Protein AF-A0A0M3JTU9-F1 (afdb_monomer_lite)

Structure (mmCIF, N/CA/C/O backbone):
data_AF-A0A0M3JTU9-F1
#
_entry.id   AF-A0A0M3JTU9-F1
#
loop_
_atom_site.group_PDB
_atom_site.id
_atom_site.type_symbol
_atom_site.label_atom_id
_atom_site.label_alt_id
_atom_site.label_comp_id
_atom_site.label_asym_id
_atom_site.label_entity_id
_atom_site.label_seq_id
_atom_site.pdbx_PDB_ins_code
_atom_site.Cartn_x
_atom_site.Cartn_y
_atom_site.Cartn_z
_atom_site.occupancy
_atom_site.B_iso_or_equiv
_atom_site.auth_seq_id
_atom_site.auth_comp_id
_atom_site.auth_asym_id
_atom_site.auth_atom_id
_atom_site.pdbx_PDB_model_num
ATOM 1 N N . MET A 1 1 ? 22.362 -76.855 -65.498 1.00 35.25 1 MET A N 1
ATOM 2 C CA . MET A 1 1 ? 23.538 -76.447 -64.692 1.00 35.25 1 MET A CA 1
ATOM 3 C C . MET A 1 1 ? 23.477 -74.924 -64.598 1.00 35.25 1 MET A C 1
ATOM 5 O O . MET A 1 1 ? 23.657 -74.286 -65.616 1.00 35.25 1 MET A O 1
ATOM 9 N N . SER A 1 2 ? 22.738 -74.377 -63.631 1.00 39.56 2 SER A N 1
ATOM 10 C CA . SER A 1 2 ? 23.139 -73.952 -62.271 1.00 39.56 2 SER A CA 1
ATOM 11 C C . SER A 1 2 ? 23.925 -72.631 -62.228 1.00 39.56 2 SER A C 1
ATOM 13 O O . SER A 1 2 ? 24.968 -72.522 -62.861 1.00 39.56 2 SER A O 1
ATOM 15 N N . GLY A 1 3 ? 23.426 -71.691 -61.414 1.00 33.03 3 GLY A N 1
ATOM 16 C CA . GLY A 1 3 ? 24.085 -70.450 -60.978 1.00 33.03 3 GLY A CA 1
ATOM 17 C C . GLY A 1 3 ? 23.371 -69.197 -61.495 1.00 33.03 3 GLY A C 1
ATOM 18 O O . GLY A 1 3 ? 23.238 -69.024 -62.694 1.00 33.03 3 GLY A O 1
ATOM 19 N N . GLY A 1 4 ? 22.858 -68.265 -60.697 1.00 34.66 4 GLY A N 1
ATOM 20 C CA . GLY A 1 4 ? 22.914 -68.028 -59.255 1.00 34.66 4 GLY A CA 1
ATOM 21 C C . GLY A 1 4 ? 22.583 -66.542 -59.062 1.00 34.66 4 GLY A C 1
ATOM 22 O O . GLY A 1 4 ? 23.258 -65.691 -59.631 1.00 34.66 4 GLY A O 1
ATOM 23 N N . GLY A 1 5 ? 21.494 -66.228 -58.355 1.00 45.78 5 GLY A N 1
ATOM 24 C CA . GLY A 1 5 ? 20.995 -64.858 -58.200 1.00 45.78 5 GLY A CA 1
ATOM 25 C C . GLY A 1 5 ? 21.935 -63.972 -57.380 1.00 45.78 5 GLY A C 1
ATOM 26 O O . GLY A 1 5 ? 22.371 -64.353 -56.295 1.00 45.78 5 GLY A O 1
ATOM 27 N N . VAL A 1 6 ? 22.212 -62.765 -57.877 1.00 48.88 6 VAL A N 1
ATOM 28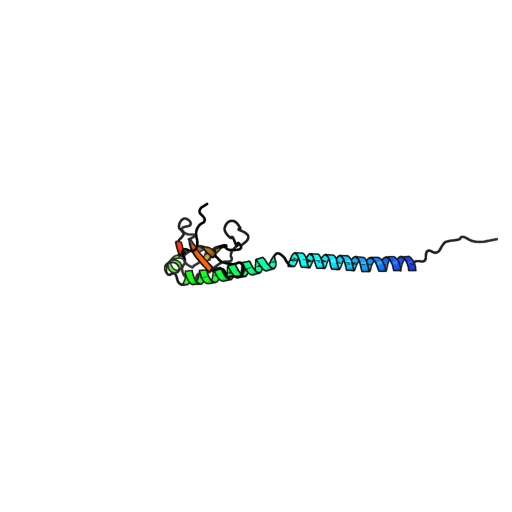 C CA . VAL A 1 6 ? 22.981 -61.740 -57.159 1.00 48.88 6 VAL A CA 1
ATOM 29 C C . VAL A 1 6 ? 22.016 -60.911 -56.308 1.00 48.88 6 VAL A C 1
ATOM 31 O O . VAL A 1 6 ? 21.520 -59.867 -56.719 1.00 48.88 6 VAL A O 1
ATOM 34 N N . LEU A 1 7 ? 21.718 -61.406 -55.107 1.00 47.72 7 LEU A N 1
ATOM 35 C CA . LEU A 1 7 ? 21.066 -60.636 -54.047 1.00 47.72 7 LEU A CA 1
ATOM 36 C C . LEU A 1 7 ? 22.144 -59.832 -53.307 1.00 47.72 7 LEU A C 1
ATOM 38 O O . LEU A 1 7 ? 22.913 -60.378 -52.515 1.00 47.72 7 LEU A O 1
ATOM 42 N N . SER A 1 8 ? 22.218 -58.532 -53.596 1.00 52.47 8 SER A N 1
ATOM 43 C CA . SER A 1 8 ? 23.095 -57.589 -52.895 1.00 52.47 8 SER A CA 1
ATOM 44 C C . SER A 1 8 ? 22.684 -57.488 -51.421 1.00 52.47 8 SER A C 1
ATOM 46 O O . SER A 1 8 ? 21.590 -57.027 -51.096 1.00 52.47 8 SER A O 1
ATOM 48 N N . ARG A 1 9 ? 23.554 -57.952 -50.516 1.00 51.12 9 ARG A N 1
ATOM 49 C CA . ARG A 1 9 ? 23.401 -57.782 -49.066 1.00 51.12 9 ARG A CA 1
ATOM 50 C C . ARG A 1 9 ? 23.736 -56.338 -48.704 1.00 51.12 9 ARG A C 1
ATOM 52 O O . ARG A 1 9 ? 24.905 -55.968 -48.633 1.00 51.12 9 ARG A O 1
ATOM 59 N N . ILE A 1 10 ? 22.715 -55.532 -48.439 1.00 56.50 10 ILE A N 1
ATOM 60 C CA . ILE A 1 10 ? 22.895 -54.225 -47.803 1.00 56.50 10 ILE A CA 1
ATOM 61 C C . ILE A 1 10 ? 23.389 -54.483 -46.372 1.00 56.50 10 ILE A C 1
ATOM 63 O O . ILE A 1 10 ? 22.717 -55.151 -45.586 1.00 56.50 10 ILE A O 1
ATOM 67 N N . ASN A 1 11 ? 24.586 -53.992 -46.045 1.00 52.06 11 ASN A N 1
ATOM 68 C CA . ASN A 1 11 ? 25.186 -54.138 -44.720 1.00 52.06 11 ASN A CA 1
ATOM 69 C C . ASN A 1 11 ? 24.400 -53.293 -43.703 1.00 52.06 11 ASN A C 1
ATOM 71 O O . ASN A 1 11 ? 24.526 -52.071 -43.643 1.00 52.06 11 ASN A O 1
ATOM 75 N N . THR A 1 12 ? 23.591 -53.956 -42.880 1.00 52.12 12 THR A N 1
ATOM 76 C CA . THR A 1 12 ? 22.747 -53.362 -41.826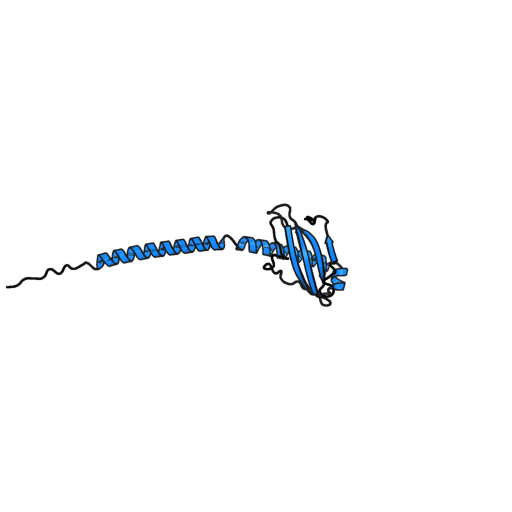 1.00 52.12 12 THR A CA 1
ATOM 77 C C . THR A 1 12 ? 23.537 -52.576 -40.770 1.00 52.12 12 THR A C 1
ATOM 79 O O . THR A 1 12 ? 22.989 -51.683 -40.128 1.00 52.12 12 THR A O 1
ATOM 82 N N . SER A 1 13 ? 24.839 -52.849 -40.637 1.00 54.12 13 SER A N 1
ATOM 83 C CA . SER A 1 13 ? 25.771 -52.157 -39.733 1.00 54.12 13 SER A CA 1
ATOM 84 C C . SER A 1 13 ? 25.935 -50.659 -40.048 1.00 54.12 13 SER A C 1
ATOM 86 O O . SER A 1 13 ? 25.923 -49.826 -39.142 1.00 54.12 13 SER A O 1
ATOM 88 N N . THR A 1 14 ? 26.005 -50.284 -41.330 1.00 54.56 14 THR A N 1
ATOM 89 C CA . THR A 1 14 ? 26.247 -48.889 -41.745 1.00 54.56 14 THR A CA 1
ATOM 90 C C . THR A 1 14 ? 25.016 -48.005 -41.527 1.00 54.56 14 THR A C 1
ATOM 92 O O . THR A 1 14 ? 25.133 -46.847 -41.136 1.00 54.56 14 THR A O 1
ATOM 95 N N . LEU A 1 15 ? 23.818 -48.570 -41.704 1.00 51.41 15 LEU A N 1
ATOM 96 C CA . LEU A 1 15 ? 22.545 -47.879 -41.474 1.00 51.41 15 LEU A CA 1
ATOM 97 C C . LEU A 1 15 ? 22.326 -47.585 -39.977 1.00 51.41 15 LEU A C 1
ATOM 99 O O . LEU A 1 15 ? 21.853 -46.507 -39.617 1.00 51.41 15 LEU A O 1
ATOM 103 N N . LEU A 1 16 ? 22.744 -48.508 -39.103 1.00 53.78 16 LEU A N 1
ATOM 104 C CA . LEU A 1 16 ? 22.641 -48.359 -37.649 1.00 53.78 16 LEU A CA 1
ATOM 105 C C . LEU A 1 16 ? 23.620 -47.310 -37.092 1.00 53.78 16 LEU A C 1
ATOM 107 O O . LEU A 1 16 ? 23.253 -46.535 -36.210 1.00 53.78 16 LEU A O 1
ATOM 111 N N . GLN A 1 17 ? 24.845 -47.242 -37.629 1.00 52.34 17 GLN A N 1
ATOM 112 C CA . GLN A 1 17 ? 25.838 -46.233 -37.233 1.00 52.34 17 GLN A CA 1
ATOM 113 C C . GLN A 1 17 ? 25.405 -44.808 -37.600 1.00 52.34 17 GLN A C 1
ATOM 115 O O . GLN A 1 17 ? 25.586 -43.886 -36.805 1.00 52.34 17 GLN A O 1
ATOM 120 N N . ILE A 1 18 ? 24.782 -44.633 -38.769 1.00 54.38 18 ILE A N 1
ATOM 121 C CA . ILE A 1 18 ? 24.265 -43.331 -39.208 1.00 54.38 18 ILE A CA 1
ATOM 122 C C . ILE A 1 18 ? 23.071 -42.919 -38.337 1.00 54.38 18 ILE A C 1
ATOM 124 O O . ILE A 1 18 ? 23.055 -41.803 -37.820 1.00 54.38 18 ILE A O 1
ATOM 128 N N . ALA A 1 19 ? 22.125 -43.833 -38.090 1.00 50.34 19 ALA A N 1
ATOM 129 C CA . ALA A 1 19 ? 20.950 -43.560 -37.261 1.00 50.34 19 ALA A CA 1
ATOM 130 C C . ALA A 1 19 ? 21.310 -43.237 -35.796 1.00 50.34 19 ALA A C 1
ATOM 132 O O . ALA A 1 19 ? 20.754 -42.302 -35.215 1.00 50.34 19 ALA A O 1
ATOM 133 N N . GLY A 1 20 ? 22.271 -43.961 -35.210 1.00 48.91 20 GLY A N 1
ATOM 134 C CA . GLY A 1 20 ? 22.745 -43.721 -33.843 1.00 48.91 20 GLY A CA 1
ATOM 135 C C . GLY A 1 20 ? 23.490 -42.391 -33.677 1.00 48.91 20 GLY A C 1
ATOM 136 O O . GLY A 1 20 ? 23.296 -41.699 -32.676 1.00 48.91 20 GLY A O 1
ATOM 137 N N . GLY A 1 21 ? 24.288 -41.993 -34.675 1.00 48.41 21 GLY A N 1
ATOM 138 C CA . GLY A 1 21 ? 25.050 -40.740 -34.656 1.00 48.41 21 GLY A CA 1
ATOM 139 C C . GLY A 1 21 ? 24.179 -39.485 -34.779 1.00 48.41 21 GLY A C 1
ATOM 140 O O . GLY A 1 21 ? 24.372 -38.519 -34.039 1.00 48.41 21 GLY A O 1
ATOM 141 N N . THR A 1 22 ? 23.170 -39.496 -35.656 1.00 51.12 22 THR A N 1
ATOM 142 C CA . THR A 1 22 ? 22.276 -38.339 -35.857 1.00 51.12 22 THR A CA 1
ATOM 143 C C . THR A 1 22 ? 21.282 -38.130 -34.714 1.00 51.12 22 THR A C 1
ATOM 145 O O . THR A 1 22 ? 20.938 -36.988 -34.402 1.00 51.12 22 THR A O 1
ATOM 148 N N . LEU A 1 23 ? 20.844 -39.203 -34.046 1.00 55.66 23 LEU A N 1
ATOM 149 C CA . LEU A 1 23 ? 19.874 -39.119 -32.950 1.00 55.66 23 LEU A CA 1
ATOM 150 C C . LEU A 1 23 ? 20.484 -38.500 -31.676 1.00 55.66 23 LEU A C 1
ATOM 152 O O . LEU A 1 23 ? 19.847 -37.675 -31.018 1.00 55.66 23 LEU A O 1
ATOM 156 N N . LEU A 1 24 ? 21.730 -38.853 -31.338 1.00 54.34 24 LEU A N 1
ATOM 157 C CA . LEU A 1 24 ? 22.440 -38.324 -30.161 1.00 54.34 24 LEU A CA 1
ATOM 158 C C . LEU A 1 24 ? 22.812 -36.842 -30.310 1.00 54.34 24 LEU A C 1
ATOM 160 O O . LEU A 1 24 ? 22.633 -36.058 -29.377 1.00 54.34 24 LEU A O 1
ATOM 164 N N . VAL A 1 25 ? 23.270 -36.429 -31.495 1.00 56.03 25 VAL A N 1
ATOM 165 C CA . VAL A 1 25 ? 23.574 -35.016 -31.774 1.00 56.03 25 VAL A CA 1
ATOM 166 C C . VAL A 1 25 ? 22.286 -34.184 -31.816 1.00 56.03 25 VAL A C 1
ATOM 168 O O . VAL A 1 25 ? 22.221 -33.120 -31.198 1.00 56.03 25 VAL A O 1
ATOM 171 N N . GLY A 1 26 ? 21.225 -34.695 -32.453 1.00 57.72 26 GLY A N 1
ATOM 172 C CA . GLY A 1 26 ? 19.924 -34.023 -32.517 1.00 57.72 26 GLY A CA 1
ATOM 173 C C . GLY A 1 26 ? 19.274 -33.830 -31.142 1.00 57.72 26 GLY A C 1
ATOM 174 O O . GLY A 1 26 ? 18.845 -32.724 -30.808 1.00 57.72 26 GLY A O 1
ATOM 175 N N . SER A 1 27 ? 19.259 -34.874 -30.307 1.00 55.00 27 SER A N 1
ATOM 176 C CA . SER A 1 27 ? 18.709 -34.810 -28.941 1.00 55.00 27 SER A CA 1
ATOM 177 C C . SER A 1 27 ? 19.503 -33.874 -28.028 1.00 55.00 27 SER A C 1
ATOM 179 O O . SER A 1 27 ? 18.904 -33.113 -27.267 1.00 55.00 27 SER A O 1
ATOM 181 N N . THR A 1 28 ? 20.833 -33.843 -28.155 1.00 58.91 28 THR A N 1
ATOM 182 C CA . THR A 1 28 ? 21.686 -32.922 -27.387 1.00 58.91 28 THR A CA 1
ATOM 183 C C . THR A 1 28 ? 21.461 -31.465 -27.806 1.00 58.91 28 THR A C 1
ATOM 185 O O . THR A 1 28 ? 21.327 -30.594 -26.945 1.00 58.91 28 THR A O 1
ATOM 188 N N . CYS A 1 29 ? 21.336 -31.180 -29.107 1.00 56.12 29 CYS A N 1
ATOM 189 C CA . CYS A 1 29 ? 21.026 -29.835 -29.601 1.00 56.12 29 CYS A CA 1
ATOM 190 C C . CYS A 1 29 ? 19.636 -29.352 -29.163 1.00 56.12 29 CYS A C 1
ATOM 192 O O . CYS A 1 29 ? 19.510 -28.215 -28.705 1.00 56.12 29 CYS A O 1
ATOM 194 N N . ILE A 1 30 ? 18.608 -30.206 -29.231 1.00 60.03 30 ILE A N 1
ATOM 195 C CA . ILE A 1 30 ? 17.257 -29.868 -28.754 1.00 60.03 30 ILE A CA 1
ATOM 196 C C . ILE A 1 30 ? 17.262 -29.642 -27.238 1.00 60.03 30 ILE A C 1
ATOM 198 O O . ILE A 1 30 ? 16.691 -28.658 -26.771 1.00 60.03 30 ILE A O 1
ATOM 202 N N . TYR A 1 31 ? 17.959 -30.478 -26.464 1.00 58.78 31 TYR A N 1
ATOM 203 C CA . TYR A 1 31 ? 18.082 -30.307 -25.015 1.00 58.78 31 TYR A CA 1
ATOM 204 C C . TYR A 1 31 ? 18.783 -28.990 -24.642 1.00 58.78 31 TYR A C 1
ATOM 206 O O . TYR A 1 31 ? 18.324 -28.257 -23.762 1.00 58.78 31 TYR A O 1
ATOM 214 N N . LEU A 1 32 ? 19.871 -28.634 -25.334 1.00 59.19 32 LEU A N 1
ATOM 215 C CA . LEU A 1 32 ? 20.579 -27.371 -25.107 1.00 59.19 32 LEU A CA 1
ATOM 216 C C . LEU A 1 32 ? 19.748 -26.152 -25.534 1.00 59.19 32 LEU A C 1
ATOM 218 O O . LEU A 1 32 ? 19.749 -25.144 -24.822 1.00 59.19 32 LEU A O 1
ATOM 222 N N . ALA A 1 33 ? 18.989 -26.251 -26.629 1.00 59.69 33 ALA A N 1
ATOM 223 C CA . ALA A 1 33 ? 18.052 -25.216 -27.065 1.00 59.69 33 ALA A CA 1
ATOM 224 C C . ALA A 1 33 ? 16.890 -25.038 -26.070 1.00 59.69 33 ALA A C 1
ATOM 226 O O . ALA A 1 33 ? 16.565 -23.916 -25.684 1.00 59.69 33 ALA A O 1
ATOM 227 N N . GLN A 1 34 ? 16.316 -26.129 -25.558 1.00 56.47 34 GLN A N 1
ATOM 228 C CA . GLN A 1 34 ? 15.295 -26.070 -24.509 1.00 56.47 34 GLN A CA 1
ATOM 229 C C . GLN A 1 34 ? 15.848 -25.438 -23.222 1.00 56.47 34 GLN A C 1
ATOM 231 O O . GLN A 1 34 ? 15.196 -24.595 -22.603 1.00 56.47 34 GLN A O 1
ATOM 236 N N . LYS A 1 35 ? 17.086 -25.771 -22.838 1.00 54.81 35 LYS A N 1
ATOM 237 C CA . LYS A 1 35 ? 17.739 -25.239 -21.631 1.00 54.81 35 LYS A CA 1
ATOM 238 C C . LYS A 1 35 ? 18.142 -23.764 -21.757 1.00 54.81 35 LYS A C 1
ATOM 240 O O . LYS A 1 35 ? 18.198 -23.064 -20.743 1.00 54.81 35 LYS A O 1
ATOM 245 N N . SER A 1 36 ? 18.415 -23.265 -22.963 1.00 56.12 36 SER A N 1
ATOM 246 C CA . SER A 1 36 ? 18.691 -21.841 -23.206 1.00 56.12 36 SER A CA 1
ATOM 247 C C . SER A 1 36 ? 17.406 -21.004 -23.210 1.00 56.12 36 SER A C 1
ATOM 249 O O . SER A 1 36 ? 17.381 -19.922 -22.617 1.00 56.12 36 SER A O 1
ATOM 251 N N . VAL A 1 37 ? 16.307 -21.541 -23.755 1.00 53.81 37 VAL A N 1
ATOM 252 C CA . VAL A 1 37 ? 14.966 -20.939 -23.668 1.00 53.81 37 VAL A CA 1
ATOM 253 C C . VAL A 1 37 ? 14.491 -20.884 -22.214 1.00 53.81 37 VAL A C 1
ATOM 255 O O . VAL 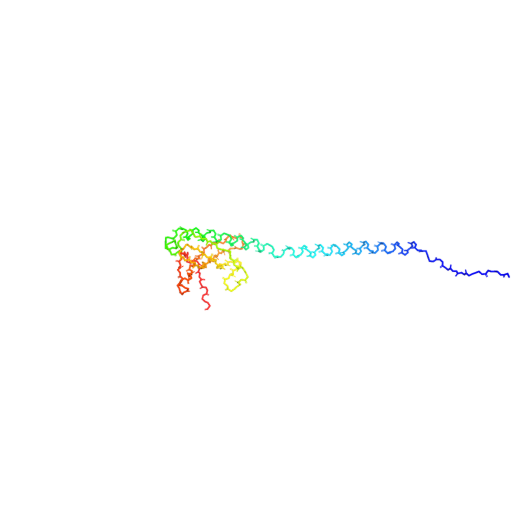A 1 37 ? 14.060 -19.828 -21.758 1.00 53.81 37 VAL A O 1
ATOM 258 N N . GLN A 1 38 ? 14.670 -21.952 -21.429 1.00 52.19 38 GLN A N 1
ATOM 259 C CA . GLN A 1 38 ? 14.332 -21.943 -19.999 1.00 52.19 38 GLN A CA 1
ATOM 260 C C . GLN A 1 38 ? 15.132 -20.905 -19.196 1.00 52.19 38 GLN A C 1
ATOM 262 O O . GLN A 1 38 ? 14.579 -20.273 -18.296 1.00 52.19 38 GLN A O 1
ATOM 267 N N . ARG A 1 39 ? 16.414 -20.676 -19.521 1.00 49.75 39 ARG A N 1
ATOM 268 C CA . ARG A 1 39 ? 17.208 -19.605 -18.888 1.00 49.75 39 ARG A CA 1
ATOM 269 C C . ARG A 1 39 ? 16.711 -18.209 -19.269 1.00 49.75 39 ARG A C 1
ATOM 271 O O . ARG A 1 39 ? 16.652 -17.348 -18.398 1.00 49.75 39 ARG A O 1
ATOM 278 N N . ARG A 1 40 ? 16.294 -17.997 -20.523 1.00 49.59 40 ARG A N 1
ATOM 279 C CA . ARG A 1 40 ? 15.686 -16.732 -20.974 1.00 49.59 40 ARG A CA 1
ATOM 280 C C . ARG A 1 40 ? 14.333 -16.461 -20.309 1.00 49.59 40 ARG A C 1
ATOM 282 O O . ARG A 1 40 ? 14.093 -15.339 -19.882 1.00 49.59 40 ARG A O 1
ATOM 289 N N . VAL A 1 41 ? 13.493 -17.483 -20.140 1.00 47.53 41 VAL A N 1
ATOM 290 C CA . VAL A 1 41 ? 12.185 -17.358 -19.468 1.00 47.53 41 VAL A CA 1
ATOM 291 C C . VAL A 1 41 ? 12.340 -17.069 -17.967 1.00 47.53 41 VAL A C 1
ATOM 293 O O . VAL A 1 41 ? 11.563 -16.300 -17.405 1.00 47.53 41 VAL A O 1
ATOM 296 N N . ARG A 1 42 ? 13.380 -17.607 -17.312 1.00 46.56 42 ARG A N 1
ATOM 297 C CA . ARG A 1 42 ? 13.660 -17.362 -15.881 1.00 46.56 42 ARG A CA 1
ATOM 298 C C . ARG A 1 42 ? 14.279 -15.991 -15.580 1.00 46.56 42 ARG A C 1
ATOM 300 O O . ARG A 1 42 ? 14.203 -15.544 -14.440 1.00 46.56 42 ARG A O 1
ATOM 307 N N . ALA A 1 43 ? 14.877 -15.326 -16.567 1.00 47.75 43 ALA A N 1
ATOM 308 C CA . ALA A 1 43 ? 15.626 -14.085 -16.360 1.00 47.75 43 ALA A CA 1
ATOM 309 C C . ALA A 1 43 ? 14.758 -12.811 -16.281 1.00 47.75 43 ALA A C 1
ATOM 311 O O . ALA A 1 43 ? 15.276 -11.759 -15.921 1.00 47.75 43 ALA A O 1
ATOM 312 N N . LEU A 1 44 ? 13.463 -12.869 -16.614 1.00 47.44 44 LEU A N 1
ATOM 313 C CA . LEU A 1 44 ? 12.686 -11.659 -16.938 1.00 47.44 44 LEU A CA 1
ATOM 314 C C . LEU A 1 44 ? 11.535 -11.294 -15.965 1.00 47.44 44 LEU A C 1
ATOM 316 O O . LEU A 1 44 ? 11.317 -10.097 -15.779 1.00 47.44 44 LEU A O 1
ATOM 320 N N . PRO A 1 45 ? 10.831 -12.220 -15.276 1.00 49.34 45 PRO A N 1
ATOM 321 C CA . PRO A 1 45 ? 9.753 -11.842 -14.347 1.00 49.34 45 PRO A CA 1
ATOM 322 C C . PRO A 1 45 ? 10.151 -11.845 -12.863 1.00 49.34 45 PRO A C 1
ATOM 324 O O . PRO A 1 45 ? 9.611 -11.060 -12.084 1.00 49.34 45 PRO A O 1
ATOM 327 N N . HIS A 1 46 ? 11.080 -12.707 -12.438 1.00 48.69 46 HIS A N 1
ATOM 328 C CA . HIS A 1 46 ? 11.319 -12.935 -11.008 1.00 48.69 46 HIS A CA 1
ATOM 329 C C . HIS A 1 46 ? 12.024 -11.780 -10.305 1.00 48.69 46 HIS A C 1
ATOM 331 O O . HIS A 1 46 ? 11.674 -11.478 -9.173 1.00 48.69 46 HIS A O 1
ATOM 337 N N . TYR A 1 47 ? 12.956 -11.088 -10.962 1.00 44.03 47 TYR A N 1
ATOM 338 C CA . TYR A 1 47 ? 13.632 -9.946 -10.340 1.00 44.03 47 TYR A CA 1
ATOM 339 C C . TYR A 1 47 ? 12.653 -8.803 -10.049 1.00 44.03 47 TYR A C 1
ATOM 341 O O . TYR A 1 47 ? 12.635 -8.270 -8.943 1.00 44.03 47 TYR A O 1
ATOM 349 N N . ARG A 1 48 ? 11.759 -8.500 -11.003 1.00 53.19 48 ARG A N 1
ATOM 350 C CA . ARG A 1 48 ? 10.679 -7.526 -10.798 1.00 53.19 48 ARG A CA 1
ATOM 351 C C . ARG A 1 48 ? 9.698 -7.993 -9.734 1.00 53.19 48 ARG A C 1
ATOM 353 O O . ARG A 1 48 ? 9.356 -7.199 -8.879 1.00 53.19 48 ARG A O 1
ATOM 360 N N . GLN A 1 49 ? 9.291 -9.262 -9.723 1.00 55.12 49 GLN A N 1
ATOM 361 C CA . GLN A 1 49 ? 8.387 -9.773 -8.685 1.00 55.12 49 GLN A CA 1
ATOM 362 C C . GLN A 1 49 ? 9.010 -9.756 -7.284 1.00 55.12 49 GLN A C 1
ATOM 364 O O . GLN A 1 49 ? 8.324 -9.418 -6.328 1.00 55.12 49 GLN A O 1
ATOM 369 N N . VAL A 1 50 ? 10.296 -10.084 -7.146 1.00 55.22 50 VAL A N 1
ATOM 370 C CA . VAL A 1 50 ? 11.018 -10.026 -5.865 1.00 55.22 50 VAL A CA 1
ATOM 371 C C . VAL A 1 50 ? 11.167 -8.581 -5.398 1.00 55.22 50 VAL A C 1
ATOM 373 O O . VAL A 1 50 ? 10.919 -8.291 -4.231 1.00 55.22 50 VAL A O 1
ATOM 376 N N . LEU A 1 51 ? 11.516 -7.672 -6.309 1.00 58.41 51 LEU A N 1
ATOM 377 C CA . LEU A 1 51 ? 11.631 -6.246 -6.021 1.00 58.41 51 LEU A CA 1
ATOM 378 C C . LEU A 1 51 ? 10.269 -5.650 -5.643 1.00 58.41 51 LEU A C 1
ATOM 380 O O . LEU A 1 51 ? 10.153 -5.028 -4.596 1.00 58.41 51 LEU A O 1
ATOM 384 N N . ILE A 1 52 ? 9.217 -5.943 -6.407 1.00 65.06 52 ILE A N 1
ATOM 385 C CA . ILE A 1 52 ? 7.834 -5.554 -6.104 1.00 65.06 52 ILE A CA 1
ATOM 386 C C . ILE A 1 52 ? 7.396 -6.128 -4.752 1.00 65.06 52 ILE A C 1
ATOM 388 O O . ILE A 1 52 ? 6.854 -5.402 -3.928 1.00 65.06 52 ILE A O 1
ATOM 392 N N . LYS A 1 53 ? 7.692 -7.400 -4.462 1.00 67.62 53 LYS A N 1
ATOM 393 C CA . LYS A 1 53 ? 7.375 -8.022 -3.169 1.00 67.62 53 LYS A CA 1
ATOM 394 C C . LYS A 1 53 ? 8.099 -7.337 -2.009 1.00 67.62 53 LYS A C 1
ATOM 396 O O . LYS A 1 53 ? 7.492 -7.129 -0.964 1.00 67.62 53 LYS A O 1
ATOM 401 N N . ARG A 1 54 ? 9.371 -6.967 -2.189 1.00 72.38 54 ARG A N 1
ATOM 402 C CA . ARG A 1 54 ? 10.148 -6.218 -1.191 1.00 72.38 54 ARG A CA 1
ATOM 403 C C . ARG A 1 54 ? 9.586 -4.810 -0.979 1.00 72.38 54 ARG A C 1
ATOM 405 O O . ARG A 1 54 ? 9.473 -4.393 0.168 1.00 72.38 54 ARG A O 1
ATOM 412 N N . ILE A 1 55 ? 9.189 -4.121 -2.049 1.00 71.25 55 ILE A N 1
ATOM 413 C CA . ILE A 1 55 ? 8.555 -2.795 -1.982 1.00 71.25 55 ILE A CA 1
ATOM 414 C C . ILE A 1 55 ? 7.232 -2.875 -1.227 1.00 71.25 55 ILE A C 1
ATOM 416 O O . ILE A 1 55 ? 7.023 -2.118 -0.286 1.00 71.25 55 ILE A O 1
ATOM 420 N N . ILE A 1 56 ? 6.369 -3.832 -1.581 1.00 72.19 56 ILE A N 1
ATOM 421 C CA . ILE A 1 56 ? 5.093 -4.047 -0.890 1.00 72.19 56 ILE A CA 1
ATOM 422 C C . ILE A 1 56 ? 5.343 -4.317 0.584 1.00 72.19 56 ILE A C 1
ATOM 424 O O . ILE A 1 56 ? 4.707 -3.692 1.420 1.00 72.19 56 ILE A O 1
ATOM 428 N N . HIS A 1 57 ? 6.282 -5.206 0.911 1.00 73.88 57 HIS A N 1
ATOM 429 C CA . HIS A 1 57 ? 6.584 -5.525 2.300 1.00 73.88 57 HIS A CA 1
ATOM 430 C C . HIS A 1 57 ? 7.060 -4.289 3.075 1.00 73.88 57 HIS A C 1
ATOM 432 O O . HIS A 1 57 ? 6.504 -3.988 4.123 1.00 73.88 57 HIS A O 1
ATOM 438 N N . SER A 1 58 ? 8.011 -3.527 2.524 1.00 75.38 58 SER A N 1
ATOM 439 C CA . SER A 1 58 ? 8.527 -2.308 3.160 1.00 75.38 58 SER A CA 1
ATOM 440 C C . SER A 1 58 ? 7.439 -1.251 3.367 1.00 75.38 58 SER A C 1
ATOM 442 O O . SER A 1 58 ? 7.293 -0.734 4.475 1.00 75.38 58 SER A O 1
ATOM 444 N N . ASN A 1 59 ? 6.635 -0.979 2.337 1.00 73.94 59 ASN A N 1
ATOM 445 C CA . ASN A 1 59 ? 5.553 0.000 2.409 1.00 73.94 59 ASN A CA 1
ATOM 446 C C . ASN A 1 59 ? 4.451 -0.446 3.376 1.00 73.94 59 ASN A C 1
ATOM 448 O O . ASN A 1 59 ? 3.933 0.374 4.124 1.00 73.94 59 ASN A O 1
ATOM 452 N N . THR A 1 60 ? 4.129 -1.742 3.406 1.00 73.19 60 THR A N 1
ATOM 453 C CA . THR A 1 60 ? 3.117 -2.296 4.316 1.00 73.19 60 THR A CA 1
ATOM 454 C C . THR A 1 60 ? 3.562 -2.187 5.770 1.00 73.19 60 THR A C 1
ATOM 456 O O . THR A 1 60 ? 2.775 -1.768 6.612 1.00 73.19 60 THR A O 1
ATOM 459 N N . SER A 1 61 ? 4.820 -2.526 6.072 1.00 75.31 61 SER A N 1
ATOM 460 C CA . SER A 1 61 ? 5.363 -2.424 7.430 1.00 75.31 61 SER A CA 1
ATOM 461 C C . SER A 1 61 ? 5.378 -0.981 7.930 1.00 75.31 61 SER A C 1
ATOM 463 O O . SER A 1 61 ? 4.892 -0.725 9.026 1.00 75.31 61 SER A O 1
ATOM 465 N N . LYS A 1 62 ? 5.856 -0.034 7.109 1.00 76.94 62 LYS A N 1
ATOM 466 C CA . LYS A 1 62 ? 5.844 1.396 7.461 1.00 76.94 62 LYS A CA 1
ATOM 467 C C . LYS A 1 62 ? 4.423 1.926 7.634 1.00 76.94 62 LYS A C 1
ATOM 469 O O . LYS A 1 62 ? 4.147 2.670 8.564 1.00 76.94 62 LYS A O 1
ATOM 474 N N . ALA A 1 63 ? 3.509 1.543 6.746 1.00 73.56 63 ALA A N 1
ATOM 475 C CA . ALA A 1 63 ? 2.127 1.989 6.837 1.00 73.56 63 ALA A CA 1
ATOM 476 C C . ALA A 1 63 ? 1.421 1.418 8.079 1.00 73.56 63 ALA A C 1
ATOM 478 O O . ALA A 1 63 ? 0.652 2.133 8.713 1.00 73.56 63 ALA A O 1
ATOM 479 N N . LEU A 1 64 ? 1.727 0.177 8.478 1.00 77.62 64 LEU A N 1
ATOM 480 C CA . LEU A 1 64 ? 1.243 -0.389 9.739 1.00 77.62 64 LEU A CA 1
ATOM 481 C C . LEU A 1 64 ? 1.751 0.400 10.944 1.00 77.62 64 LEU A C 1
ATOM 483 O O . LEU A 1 64 ? 0.966 0.674 11.840 1.00 77.62 64 LEU A O 1
ATOM 487 N N . GLU A 1 65 ? 3.035 0.756 10.966 1.00 80.88 65 GLU A N 1
ATOM 488 C CA . GLU A 1 65 ? 3.639 1.554 12.039 1.00 80.88 65 GLU A CA 1
ATOM 489 C C . GLU A 1 65 ? 2.950 2.920 12.158 1.00 80.88 65 GLU A C 1
ATOM 491 O O . GLU A 1 65 ? 2.432 3.259 13.219 1.00 80.88 65 GLU A O 1
ATOM 496 N N . ILE A 1 66 ? 2.797 3.630 11.037 1.00 79.06 66 ILE A N 1
ATOM 497 C CA . ILE A 1 66 ? 2.097 4.922 10.966 1.00 79.06 66 ILE A CA 1
ATOM 498 C C . ILE A 1 66 ? 0.650 4.807 11.477 1.00 79.06 66 ILE A C 1
ATOM 500 O O . ILE A 1 66 ? 0.190 5.630 12.268 1.00 79.06 66 ILE A O 1
ATOM 504 N N . VAL A 1 67 ? -0.086 3.777 11.048 1.00 76.62 67 VAL A N 1
ATOM 505 C CA . VAL A 1 67 ? -1.474 3.548 11.482 1.00 76.62 67 VAL A CA 1
ATOM 506 C C . VAL A 1 67 ? -1.548 3.139 12.956 1.00 76.62 67 VAL A C 1
ATOM 508 O O . VAL A 1 67 ? -2.461 3.561 13.666 1.00 76.62 67 VAL A O 1
ATOM 511 N N . ALA A 1 68 ? -0.595 2.338 13.433 1.00 74.12 68 ALA A N 1
ATOM 512 C CA . ALA A 1 68 ? -0.516 1.894 14.820 1.00 74.12 68 ALA A CA 1
ATOM 513 C C . ALA A 1 68 ? -0.118 3.022 15.779 1.00 74.12 68 ALA A C 1
ATOM 515 O O . ALA A 1 68 ? -0.473 2.963 16.956 1.00 74.12 68 ALA A O 1
ATOM 516 N N . GLU A 1 69 ? 0.571 4.058 15.307 1.00 79.81 69 GLU A N 1
ATOM 517 C CA . GLU A 1 69 ? 0.844 5.270 16.080 1.00 79.81 69 GLU A CA 1
ATOM 518 C C . GLU A 1 69 ? -0.365 6.217 16.090 1.00 79.81 69 GLU A C 1
ATOM 520 O O . GLU A 1 69 ? -0.694 6.780 17.136 1.00 79.81 69 GLU A O 1
ATOM 525 N N . HIS A 1 70 ? -1.103 6.323 14.981 1.00 79.75 70 HIS A N 1
ATOM 526 C CA . HIS A 1 70 ? -2.190 7.291 14.832 1.00 79.75 70 HIS A CA 1
ATOM 527 C C . HIS A 1 70 ? -3.457 6.927 15.639 1.00 79.75 70 HIS A C 1
ATOM 529 O O . HIS A 1 70 ? -4.232 6.038 15.275 1.00 79.75 70 HIS A O 1
ATOM 535 N N . GLU A 1 71 ? -3.725 7.665 16.723 1.00 77.19 71 GLU A N 1
ATOM 536 C CA . GLU A 1 71 ? -4.875 7.454 17.629 1.00 77.19 71 GLU A CA 1
ATOM 537 C C . GLU A 1 71 ? -6.235 7.465 16.913 1.00 77.19 71 GLU A C 1
ATOM 539 O O . GLU A 1 71 ? -7.090 6.625 17.187 1.00 77.19 71 GLU A O 1
ATOM 544 N N . GLN A 1 72 ? -6.425 8.349 15.928 1.00 76.62 72 GLN A N 1
ATOM 545 C CA . GLN A 1 72 ? -7.670 8.398 15.152 1.00 76.62 72 GLN A CA 1
ATOM 546 C C . GLN A 1 72 ? -7.855 7.167 14.254 1.00 76.62 72 GLN A C 1
ATOM 548 O O . GLN A 1 72 ? -8.979 6.771 13.978 1.00 76.62 72 GLN A O 1
ATOM 553 N N . ALA A 1 73 ? -6.770 6.547 13.782 1.00 73.94 73 ALA A N 1
ATOM 554 C CA . ALA A 1 73 ? -6.884 5.359 12.943 1.00 73.94 73 ALA A CA 1
ATOM 555 C C . ALA A 1 73 ? -7.209 4.130 13.805 1.00 73.94 73 ALA A C 1
ATOM 557 O O . ALA A 1 73 ? -8.062 3.322 13.441 1.00 73.94 73 ALA A O 1
ATOM 558 N N . LYS A 1 74 ? -6.600 4.046 14.997 1.00 81.38 74 LYS A N 1
ATOM 559 C CA . LYS A 1 74 ? -6.902 3.029 16.013 1.00 81.38 74 LYS A CA 1
ATOM 560 C C . LYS A 1 74 ? -8.341 3.098 16.513 1.00 81.38 74 LYS A C 1
ATOM 562 O O . LYS A 1 74 ? -8.975 2.053 16.632 1.00 81.38 74 LYS A O 1
ATOM 567 N N . SER A 1 75 ? -8.858 4.294 16.793 1.00 80.44 75 SER A N 1
ATOM 568 C CA . SER A 1 75 ? -10.228 4.453 17.296 1.00 80.44 75 SER A CA 1
ATOM 569 C C . SER A 1 75 ? -11.280 4.079 16.256 1.00 80.44 75 SER A C 1
ATOM 571 O O . SER A 1 75 ? -12.332 3.556 16.616 1.00 80.44 75 SER A O 1
ATOM 573 N N . VAL A 1 76 ? -10.984 4.313 14.976 1.00 81.50 76 VAL A N 1
ATOM 574 C CA . VAL A 1 76 ? -11.924 4.065 13.884 1.00 81.50 76 VAL A CA 1
ATOM 575 C C . VAL A 1 76 ? -11.880 2.617 13.390 1.00 81.50 76 VAL A C 1
ATOM 577 O O . VAL A 1 76 ? -12.931 2.017 13.196 1.00 81.50 76 VAL A O 1
ATOM 580 N N . LEU A 1 77 ? -10.692 2.026 13.225 1.00 81.75 77 LEU A N 1
ATOM 581 C CA . LEU A 1 77 ? -10.565 0.624 12.801 1.00 81.75 77 LEU A CA 1
ATOM 582 C C . LEU A 1 77 ? -10.826 -0.351 13.956 1.00 81.75 77 LEU A C 1
ATOM 584 O O . LEU A 1 77 ? -11.421 -1.406 13.754 1.00 81.75 77 LEU A O 1
ATOM 588 N N . GLY A 1 78 ? -10.409 0.001 15.173 1.00 81.31 78 GLY A N 1
ATOM 589 C CA . GLY A 1 78 ? -10.451 -0.867 16.345 1.00 81.31 78 GLY A CA 1
ATOM 590 C C . GLY A 1 78 ? -9.306 -1.892 16.350 1.00 81.31 78 GLY A C 1
ATOM 591 O O . GLY A 1 78 ? -9.204 -2.698 15.423 1.00 81.31 78 GLY A O 1
ATOM 592 N N . PRO A 1 79 ? -8.432 -1.916 17.373 1.00 78.56 79 PRO A N 1
ATOM 593 C CA . PRO A 1 79 ? -7.407 -2.951 17.486 1.00 78.56 79 PRO A CA 1
ATOM 594 C C . PRO A 1 79 ? -8.040 -4.335 17.739 1.00 78.56 79 PRO A C 1
ATOM 596 O O . PRO A 1 79 ? -9.069 -4.408 18.406 1.00 78.56 79 PRO A O 1
ATOM 599 N N . PRO A 1 80 ? -7.422 -5.440 17.282 1.00 80.88 80 PRO A N 1
ATOM 600 C CA . PRO A 1 80 ? -6.173 -5.511 16.525 1.00 80.88 80 PRO A CA 1
ATOM 601 C C . PRO A 1 80 ? -6.368 -5.161 15.043 1.00 80.88 80 PRO A C 1
ATOM 603 O O . PRO A 1 80 ? -7.309 -5.622 14.405 1.00 80.88 80 PRO A O 1
ATOM 606 N N . ILE A 1 81 ? -5.436 -4.383 14.488 1.00 81.50 81 ILE A N 1
ATOM 607 C CA . ILE A 1 81 ? -5.447 -4.015 13.068 1.00 81.50 81 ILE A CA 1
ATOM 608 C C . ILE A 1 81 ? -4.701 -5.094 12.283 1.00 81.50 81 ILE A C 1
ATOM 610 O O . ILE A 1 81 ? -3.516 -5.343 12.506 1.00 81.50 81 ILE A O 1
ATOM 614 N N . VAL A 1 82 ? -5.405 -5.734 11.359 1.00 82.44 82 VAL A N 1
ATOM 615 C CA . VAL A 1 82 ? -4.895 -6.763 10.457 1.00 82.44 82 VAL A CA 1
ATOM 616 C C . VAL A 1 82 ? -4.805 -6.188 9.053 1.00 82.44 82 VAL A C 1
ATOM 618 O O . VAL A 1 82 ? -5.736 -5.554 8.557 1.00 82.44 82 VAL A O 1
ATOM 621 N N . ILE A 1 83 ? -3.682 -6.440 8.389 1.00 82.81 83 ILE A N 1
ATOM 622 C CA . ILE A 1 83 ? -3.453 -6.009 7.014 1.00 82.81 83 ILE A CA 1
ATOM 623 C C . ILE A 1 83 ? -3.505 -7.224 6.089 1.00 82.81 83 ILE A C 1
ATOM 625 O O . ILE A 1 83 ? -2.879 -8.250 6.361 1.00 82.81 83 ILE A O 1
ATOM 629 N N . GLY A 1 84 ? -4.254 -7.111 4.995 1.00 79.25 84 GLY A N 1
ATOM 630 C CA . GLY A 1 84 ? -4.335 -8.141 3.967 1.00 79.25 84 GLY A CA 1
ATOM 631 C C . GLY A 1 84 ? -3.273 -7.994 2.873 1.00 79.25 84 GLY A C 1
ATOM 632 O O . GLY A 1 84 ? -2.460 -7.072 2.848 1.00 79.25 84 GLY A O 1
ATOM 633 N N . SER A 1 85 ? -3.271 -8.935 1.933 1.00 76.75 85 SER A N 1
ATOM 634 C CA . SER A 1 85 ? -2.345 -8.918 0.801 1.00 76.75 85 SER A CA 1
ATOM 635 C C . SER A 1 85 ? -2.786 -7.932 -0.279 1.00 76.75 85 SER A C 1
ATOM 637 O O . SER A 1 85 ? -3.959 -7.899 -0.648 1.00 76.75 85 SER A O 1
ATOM 639 N N . VAL A 1 86 ? -1.829 -7.200 -0.847 1.00 79.38 86 VAL A N 1
ATOM 640 C CA . VAL A 1 86 ? -2.062 -6.329 -2.005 1.00 79.38 86 VAL A CA 1
ATOM 641 C C . VAL A 1 86 ? -2.285 -7.161 -3.264 1.00 79.38 86 VAL A C 1
ATOM 643 O O . VAL A 1 86 ? -1.470 -8.026 -3.595 1.00 79.38 86 VAL A O 1
ATOM 646 N N . ASP A 1 87 ? -3.357 -6.863 -3.996 1.00 76.81 87 ASP A N 1
ATOM 647 C CA . ASP A 1 87 ? -3.636 -7.491 -5.285 1.00 76.81 87 ASP A CA 1
ATOM 648 C C . ASP A 1 87 ? -2.939 -6.755 -6.439 1.00 76.81 87 ASP A C 1
ATOM 650 O O . ASP A 1 87 ? -3.430 -5.767 -6.984 1.00 76.81 87 ASP A O 1
ATOM 654 N N . LEU A 1 88 ? -1.783 -7.267 -6.854 1.00 69.62 88 LEU A N 1
ATOM 655 C CA . LEU A 1 88 ? -1.006 -6.700 -7.960 1.00 69.62 88 LEU A CA 1
ATOM 656 C C . LEU A 1 88 ? -1.626 -6.924 -9.346 1.00 69.62 88 LEU A C 1
ATOM 658 O O . LEU A 1 88 ? -1.113 -6.382 -10.329 1.00 69.62 88 LEU A O 1
ATOM 662 N N . ALA A 1 89 ? -2.685 -7.732 -9.458 1.00 72.06 89 ALA A N 1
ATOM 663 C CA . ALA A 1 89 ? -3.404 -7.884 -10.716 1.00 72.06 89 ALA A CA 1
ATOM 664 C C . ALA A 1 89 ? -4.221 -6.623 -11.050 1.00 72.06 89 ALA A C 1
ATOM 666 O O . ALA A 1 89 ? -4.384 -6.299 -12.232 1.00 72.06 89 ALA A O 1
ATOM 667 N N . ASP A 1 90 ? -4.667 -5.873 -10.035 1.00 74.69 90 ASP A N 1
ATOM 668 C CA . ASP A 1 90 ? -5.402 -4.621 -10.216 1.00 74.69 90 ASP A CA 1
ATOM 669 C C . ASP A 1 90 ? -4.469 -3.447 -10.545 1.00 74.69 90 ASP A C 1
ATOM 671 O O . ASP A 1 90 ? -4.141 -2.606 -9.710 1.00 74.69 90 ASP A O 1
ATOM 675 N N . ARG A 1 91 ? -4.079 -3.351 -11.818 1.00 71.12 91 ARG A N 1
ATOM 676 C CA . ARG A 1 91 ? -3.244 -2.251 -12.333 1.00 71.12 91 ARG A CA 1
ATOM 677 C C . ARG A 1 91 ? -3.923 -0.878 -12.336 1.00 71.12 91 ARG A C 1
ATOM 679 O O . ARG A 1 91 ? -3.270 0.099 -12.687 1.00 71.12 91 ARG A O 1
ATOM 686 N N . ARG A 1 92 ? -5.226 -0.788 -12.040 1.00 75.88 92 ARG A N 1
ATOM 687 C CA . ARG A 1 92 ? -5.936 0.502 -11.996 1.00 75.88 92 ARG A CA 1
ATOM 688 C C . ARG A 1 92 ? -5.734 1.209 -10.664 1.00 75.88 92 ARG A C 1
ATOM 690 O O . ARG A 1 92 ? -5.784 2.432 -10.630 1.00 75.88 92 ARG A O 1
ATOM 697 N N . ARG A 1 93 ? -5.559 0.440 -9.589 1.00 76.88 93 ARG A N 1
ATOM 698 C CA . ARG A 1 93 ? -5.412 0.949 -8.218 1.00 76.88 93 ARG A CA 1
ATOM 699 C C . ARG A 1 93 ? -4.039 0.666 -7.620 1.00 76.88 93 ARG A C 1
ATOM 701 O O . ARG A 1 93 ? -3.617 1.394 -6.733 1.00 76.88 93 ARG A O 1
ATOM 708 N N . ASN A 1 94 ? -3.354 -0.367 -8.111 1.00 81.00 94 ASN A N 1
ATOM 709 C CA . ASN A 1 94 ? -2.007 -0.731 -7.698 1.00 81.00 94 ASN A CA 1
ATOM 710 C C . ASN A 1 94 ? -1.027 -0.478 -8.839 1.00 81.00 94 ASN A C 1
ATOM 712 O O . ASN A 1 94 ? -1.081 -1.118 -9.892 1.00 81.00 94 ASN A O 1
ATOM 716 N N . TYR A 1 95 ? -0.102 0.443 -8.613 1.00 82.00 95 TYR A N 1
ATOM 717 C CA . TYR A 1 95 ? 0.921 0.823 -9.567 1.00 82.00 95 TYR A CA 1
ATOM 718 C C . TYR A 1 95 ? 2.290 0.828 -8.895 1.00 82.00 95 TYR A C 1
ATOM 720 O O . TYR A 1 95 ? 2.497 1.477 -7.878 1.00 82.00 95 TYR A O 1
ATOM 728 N N . VAL A 1 96 ? 3.255 0.121 -9.479 1.00 81.06 96 VAL A N 1
ATOM 729 C CA . VAL A 1 96 ? 4.659 0.192 -9.060 1.00 81.06 96 VAL A CA 1
ATOM 730 C C . VAL A 1 96 ? 5.472 0.569 -10.282 1.00 81.06 96 VAL A C 1
ATOM 732 O O . VAL A 1 96 ? 5.691 -0.254 -11.175 1.00 81.06 96 VAL A O 1
ATOM 735 N N . GLY A 1 97 ? 5.863 1.836 -10.335 1.00 79.69 97 GLY A N 1
ATOM 736 C CA . GLY A 1 97 ? 6.741 2.376 -11.355 1.00 79.69 97 GLY A CA 1
ATOM 737 C C . GLY A 1 97 ? 8.203 2.367 -10.919 1.00 79.69 97 GLY A C 1
ATOM 738 O O . GLY A 1 97 ? 8.585 1.813 -9.886 1.00 79.69 97 GLY A O 1
ATOM 739 N N . ASP A 1 98 ? 9.033 3.029 -11.719 1.00 80.00 98 ASP A N 1
ATOM 740 C CA . ASP A 1 98 ? 10.463 3.130 -11.439 1.00 80.00 98 ASP A CA 1
ATOM 741 C C . ASP A 1 98 ? 10.795 4.177 -10.372 1.00 80.00 98 ASP A C 1
ATOM 743 O O . ASP A 1 98 ? 11.810 4.017 -9.710 1.00 80.00 98 ASP A O 1
ATOM 747 N N . LEU A 1 99 ? 9.974 5.211 -10.172 1.00 82.88 99 LEU A N 1
ATOM 748 C CA . LEU A 1 99 ? 10.218 6.286 -9.189 1.00 82.88 99 LEU A CA 1
ATOM 749 C C . LEU A 1 99 ? 9.059 6.491 -8.210 1.00 82.88 99 LEU A C 1
ATOM 751 O O . LEU A 1 99 ? 9.257 7.034 -7.129 1.00 82.88 99 LEU A O 1
ATOM 755 N N . ILE A 1 100 ? 7.859 6.039 -8.573 1.00 86.00 100 ILE A N 1
ATOM 756 C CA . ILE A 1 100 ? 6.644 6.193 -7.771 1.00 86.00 100 ILE A CA 1
ATOM 757 C C . ILE A 1 100 ? 5.961 4.841 -7.593 1.00 86.00 100 ILE A C 1
ATOM 759 O O . ILE A 1 100 ? 6.031 3.976 -8.470 1.00 86.00 100 ILE A O 1
ATOM 763 N N . SER A 1 101 ? 5.299 4.669 -6.459 1.00 84.88 101 SER A N 1
ATOM 764 C CA . SER A 1 101 ? 4.520 3.487 -6.124 1.00 84.88 101 SER A CA 1
ATOM 765 C C . SER A 1 101 ? 3.227 3.916 -5.446 1.00 84.88 101 SER A C 1
ATOM 767 O O . SER A 1 101 ? 3.252 4.686 -4.493 1.00 84.88 101 SER A O 1
ATOM 769 N N . GLU A 1 102 ? 2.115 3.355 -5.892 1.00 88.44 102 GLU A N 1
ATOM 770 C CA . GLU A 1 102 ? 0.788 3.502 -5.308 1.00 88.44 102 GLU A CA 1
ATOM 771 C C . GLU A 1 102 ? 0.240 2.104 -5.036 1.00 88.44 102 GLU A C 1
ATOM 773 O O . GLU A 1 102 ? 0.111 1.288 -5.949 1.00 88.44 102 GLU A O 1
ATOM 778 N N . LEU A 1 103 ? -0.019 1.797 -3.769 1.00 87.19 103 LEU A N 1
ATOM 779 C CA . LEU A 1 103 ? -0.491 0.488 -3.340 1.00 87.19 103 LEU A CA 1
ATOM 780 C C . LEU A 1 103 ? -1.719 0.653 -2.456 1.00 87.19 103 LEU A C 1
ATOM 782 O O . LEU A 1 103 ? -1.645 1.233 -1.378 1.00 87.19 103 LEU A O 1
ATOM 786 N N . ARG A 1 104 ? -2.828 0.079 -2.894 1.00 87.69 104 ARG A N 1
ATOM 787 C CA . ARG A 1 104 ? -4.049 -0.101 -2.128 1.00 87.69 104 ARG A CA 1
ATOM 788 C C . ARG A 1 104 ? -3.969 -1.399 -1.342 1.00 87.69 104 ARG A C 1
ATOM 790 O O . ARG A 1 104 ? -4.001 -2.499 -1.899 1.00 87.69 104 ARG A O 1
ATOM 797 N N . ILE A 1 105 ? -3.886 -1.258 -0.031 1.00 87.31 105 ILE A N 1
ATOM 798 C CA . ILE A 1 105 ? -3.717 -2.350 0.914 1.00 87.31 105 ILE A CA 1
ATOM 799 C C . ILE A 1 105 ? -5.021 -2.529 1.696 1.00 87.31 105 ILE A C 1
ATOM 801 O O . ILE A 1 105 ? -5.468 -1.584 2.340 1.00 87.31 105 ILE A O 1
ATOM 805 N N . PRO A 1 106 ? -5.672 -3.701 1.657 1.00 88.06 106 PRO A N 1
ATOM 806 C CA . PRO A 1 106 ? -6.851 -3.940 2.480 1.00 88.06 106 PRO A CA 1
ATOM 807 C C . PRO A 1 106 ? -6.464 -3.980 3.963 1.00 88.06 106 PRO A C 1
ATOM 809 O O . PRO A 1 106 ? -5.486 -4.631 4.338 1.00 88.06 106 PRO A O 1
ATOM 812 N N . VAL A 1 107 ? -7.240 -3.300 4.801 1.00 87.12 107 VAL A N 1
ATOM 813 C CA . VAL A 1 107 ? -7.048 -3.234 6.255 1.00 87.12 107 VAL A CA 1
ATOM 814 C C . VAL A 1 107 ? -8.347 -3.596 6.961 1.00 87.12 107 VAL A C 1
ATOM 816 O O . VAL A 1 107 ? -9.434 -3.265 6.498 1.00 87.12 107 VAL A O 1
ATOM 819 N N . CYS A 1 108 ? -8.244 -4.305 8.075 1.00 85.44 108 CYS A N 1
ATOM 820 C CA . CYS A 1 108 ? -9.386 -4.751 8.857 1.00 85.44 108 CYS A CA 1
ATOM 821 C C . CYS A 1 108 ? -9.067 -4.583 10.336 1.00 85.44 108 CYS A C 1
ATOM 823 O O . CYS A 1 108 ? -8.025 -5.047 10.794 1.00 85.44 108 CYS A O 1
ATOM 825 N N . GLY A 1 109 ? -9.942 -3.913 11.073 1.00 86.00 109 GLY A N 1
ATOM 826 C CA . GLY A 1 109 ? -9.914 -3.900 12.526 1.00 86.00 109 GLY A CA 1
ATOM 827 C C . GLY A 1 109 ? -11.177 -4.531 13.105 1.00 86.00 109 GLY A C 1
ATOM 828 O O . GLY A 1 109 ? -12.013 -5.081 12.389 1.00 86.00 109 GLY A O 1
ATOM 829 N N . GLN A 1 110 ? -11.309 -4.484 14.427 1.00 86.62 110 GLN A N 1
ATOM 830 C CA . GLN A 1 110 ? -12.463 -5.057 15.121 1.00 86.62 110 GLN A CA 1
ATOM 831 C C . GLN A 1 110 ? -13.762 -4.266 14.877 1.00 86.62 110 GLN A C 1
ATOM 833 O O . GLN A 1 110 ? -14.848 -4.840 14.954 1.00 86.62 110 GLN A O 1
ATOM 838 N N . VAL A 1 111 ? -13.655 -2.957 14.633 1.00 85.81 111 VAL A N 1
ATOM 839 C CA . VAL A 1 111 ? -14.794 -2.037 14.495 1.00 85.81 111 VAL A CA 1
ATOM 840 C C . VAL A 1 111 ? -15.161 -1.834 13.030 1.00 85.81 111 VAL A C 1
ATOM 842 O O . VAL A 1 111 ? -16.339 -1.909 12.689 1.00 85.81 111 VAL A O 1
ATOM 845 N N . ASP A 1 112 ? -14.170 -1.592 12.173 1.00 85.62 112 ASP A N 1
ATOM 846 C CA . ASP A 1 112 ? -14.396 -1.333 10.752 1.00 85.62 112 ASP A CA 1
ATOM 847 C C . ASP A 1 112 ? -13.287 -1.939 9.886 1.00 85.62 112 ASP A C 1
ATOM 849 O O . ASP A 1 112 ? -12.188 -2.267 10.347 1.00 85.62 112 ASP A O 1
ATOM 853 N N . SER A 1 113 ? -13.584 -2.074 8.601 1.00 87.69 113 SER A N 1
ATOM 854 C CA . SER A 1 113 ? -12.646 -2.524 7.584 1.00 87.69 113 SER A CA 1
ATOM 855 C C . SER A 1 113 ? -12.548 -1.501 6.459 1.00 87.69 113 SER A C 1
ATOM 857 O O . SER A 1 113 ? -13.337 -0.563 6.372 1.00 87.69 113 SER A O 1
ATOM 859 N N . GLY A 1 114 ? -11.541 -1.621 5.605 1.00 88.94 114 GLY A N 1
ATOM 860 C CA . GLY A 1 114 ? -11.336 -0.651 4.549 1.00 88.94 114 GLY A CA 1
ATOM 861 C C . GLY A 1 114 ? -10.092 -0.903 3.723 1.00 88.94 114 GLY A C 1
ATOM 862 O O . GLY A 1 114 ? -9.555 -2.009 3.638 1.00 88.94 114 GLY A O 1
ATOM 863 N N . PHE A 1 115 ? -9.634 0.164 3.089 1.00 88.62 115 PHE A N 1
ATOM 864 C CA . PHE A 1 115 ? -8.462 0.173 2.241 1.00 88.62 115 PHE A CA 1
ATOM 865 C C . PHE A 1 115 ? -7.556 1.332 2.608 1.00 88.62 115 PHE A C 1
ATOM 867 O O . PHE A 1 115 ? -7.999 2.461 2.784 1.00 88.62 115 PHE A O 1
ATOM 874 N N . MET A 1 116 ? -6.271 1.043 2.672 1.00 87.75 116 MET A N 1
ATOM 875 C CA . MET A 1 116 ? -5.222 2.015 2.874 1.00 87.75 116 MET A CA 1
ATOM 876 C C . MET A 1 116 ? -4.490 2.226 1.552 1.00 87.75 116 MET A C 1
ATOM 878 O O . MET A 1 116 ? -3.859 1.303 1.039 1.00 87.75 116 MET A O 1
ATOM 882 N N . ASP A 1 117 ? -4.582 3.426 0.993 1.00 88.88 117 ASP A N 1
ATOM 883 C CA . ASP A 1 117 ? -3.840 3.821 -0.199 1.00 88.88 117 ASP A CA 1
ATOM 884 C C . ASP A 1 117 ? -2.481 4.389 0.258 1.00 88.88 117 ASP A C 1
ATOM 886 O O . ASP A 1 117 ? -2.394 5.487 0.812 1.00 88.88 117 ASP A O 1
ATOM 890 N N . VAL A 1 118 ? -1.411 3.621 0.048 1.00 87.69 118 VAL A N 1
ATOM 891 C CA . VAL A 1 118 ? -0.030 3.983 0.392 1.00 87.69 118 VAL A CA 1
ATOM 892 C C . VAL A 1 118 ? 0.688 4.469 -0.858 1.00 87.69 118 VAL A C 1
ATOM 894 O O . VAL A 1 118 ? 0.858 3.720 -1.825 1.00 87.69 118 VAL A O 1
ATOM 897 N N . ARG A 1 119 ? 1.146 5.718 -0.824 1.00 88.25 119 ARG A N 1
ATOM 898 C CA . ARG A 1 119 ? 1.905 6.351 -1.901 1.00 88.25 119 ARG A CA 1
ATOM 899 C C . ARG A 1 119 ? 3.341 6.548 -1.455 1.00 88.25 119 ARG A C 1
ATOM 901 O O . ARG A 1 119 ? 3.597 7.101 -0.386 1.00 88.25 119 ARG A O 1
ATOM 908 N N . ALA A 1 120 ? 4.278 6.089 -2.267 1.00 85.50 120 ALA A N 1
ATOM 909 C CA . ALA A 1 120 ? 5.698 6.152 -1.977 1.00 85.50 120 ALA A CA 1
ATOM 910 C C . ALA A 1 120 ? 6.480 6.636 -3.197 1.00 85.50 120 ALA A C 1
ATOM 912 O O . ALA A 1 120 ? 6.123 6.346 -4.342 1.00 85.50 120 ALA A O 1
ATOM 913 N N . ILE A 1 121 ? 7.565 7.354 -2.940 1.00 87.88 121 ILE A N 1
ATOM 914 C CA . ILE A 1 121 ? 8.449 7.919 -3.955 1.00 87.88 121 ILE A CA 1
ATOM 915 C C . ILE A 1 121 ? 9.886 7.491 -3.683 1.00 87.88 121 ILE A C 1
ATOM 917 O O . ILE A 1 121 ? 10.248 7.154 -2.558 1.00 87.88 121 ILE A O 1
ATOM 921 N N . ARG A 1 122 ? 10.720 7.502 -4.715 1.00 85.50 122 ARG A N 1
ATOM 922 C CA . ARG A 1 122 ? 12.169 7.367 -4.578 1.00 85.50 122 ARG A CA 1
ATOM 923 C C . ARG A 1 122 ? 12.878 8.220 -5.611 1.00 85.50 122 ARG A C 1
ATOM 925 O O . ARG A 1 122 ? 12.377 8.408 -6.718 1.00 85.50 122 ARG A O 1
ATOM 932 N N . SER A 1 123 ? 14.068 8.683 -5.259 1.00 83.06 123 SER A N 1
ATOM 933 C CA . SER A 1 123 ? 14.882 9.543 -6.120 1.00 83.06 123 SER A CA 1
ATOM 934 C C . SER A 1 123 ? 15.563 8.767 -7.248 1.00 83.06 123 SER A C 1
ATOM 936 O O . SER A 1 123 ? 15.695 9.270 -8.362 1.00 83.06 123 SER A O 1
ATOM 938 N N . SER A 1 124 ? 15.980 7.526 -6.986 1.00 81.56 124 SER A N 1
ATOM 939 C CA . SER A 1 124 ? 16.671 6.673 -7.954 1.00 81.56 124 SER A CA 1
ATOM 940 C C . SER A 1 124 ? 16.169 5.236 -7.902 1.00 81.56 124 SER A C 1
ATOM 942 O O . SER A 1 124 ? 15.692 4.754 -6.881 1.00 81.56 124 SER A O 1
ATOM 944 N N . THR A 1 125 ? 16.352 4.493 -8.994 1.00 75.31 125 THR A N 1
ATOM 945 C CA . THR A 1 125 ? 15.981 3.069 -9.073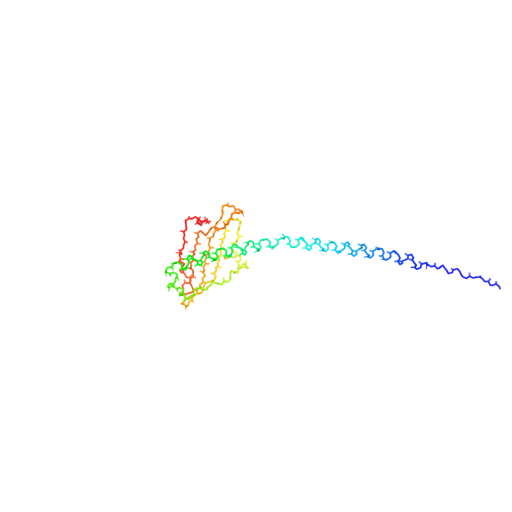 1.00 75.31 125 THR A CA 1
ATOM 946 C C . THR A 1 125 ? 16.772 2.169 -8.121 1.00 75.31 125 THR A C 1
ATOM 948 O O . THR A 1 125 ? 16.364 1.029 -7.879 1.00 75.31 125 THR A O 1
ATOM 951 N N . LYS A 1 126 ? 17.890 2.681 -7.595 1.00 75.81 126 LYS A N 1
ATOM 952 C CA . LYS A 1 126 ? 18.750 2.023 -6.605 1.00 75.81 126 LYS A CA 1
ATOM 953 C C . LYS A 1 126 ? 18.338 2.306 -5.162 1.00 75.81 126 LYS A C 1
ATOM 955 O O . LYS A 1 126 ? 18.740 1.542 -4.290 1.00 75.81 126 LYS A O 1
ATOM 960 N N . ASP A 1 127 ? 17.564 3.362 -4.939 1.00 78.06 127 ASP A N 1
ATOM 961 C CA . ASP A 1 127 ? 17.133 3.762 -3.607 1.00 78.06 127 ASP A CA 1
ATOM 962 C C . ASP A 1 127 ? 15.876 2.978 -3.208 1.00 78.06 127 ASP A C 1
ATOM 964 O O . ASP A 1 127 ? 15.101 2.504 -4.057 1.00 78.06 127 ASP A O 1
ATOM 968 N N . ASP A 1 128 ? 15.689 2.819 -1.899 1.00 78.69 128 ASP A N 1
ATOM 969 C CA . ASP A 1 128 ? 14.460 2.258 -1.349 1.00 78.69 128 ASP A CA 1
ATOM 970 C C . ASP A 1 128 ? 13.323 3.293 -1.450 1.00 78.69 128 ASP A C 1
ATOM 972 O O . ASP A 1 128 ? 13.548 4.501 -1.521 1.00 78.69 128 ASP A O 1
ATOM 976 N N . PHE A 1 129 ? 12.080 2.812 -1.489 1.00 81.06 129 PHE A N 1
ATOM 977 C CA . PHE A 1 129 ? 10.913 3.688 -1.509 1.00 81.06 129 PHE A CA 1
ATOM 978 C C . PHE A 1 129 ? 10.692 4.345 -0.142 1.00 81.06 129 PHE A C 1
ATOM 980 O O . PHE A 1 129 ? 10.697 3.695 0.913 1.00 81.06 129 PHE A O 1
ATOM 987 N N . GLU A 1 130 ? 10.445 5.646 -0.178 1.00 84.06 130 GLU A N 1
ATOM 988 C CA . GLU A 1 130 ? 10.050 6.448 0.967 1.00 84.06 130 GLU A CA 1
ATOM 989 C C . GLU A 1 130 ? 8.554 6.734 0.890 1.00 84.06 130 GLU A C 1
ATOM 991 O O . GLU A 1 130 ? 8.043 7.214 -0.124 1.00 84.06 130 GLU A O 1
ATOM 996 N N . THR A 1 131 ? 7.834 6.403 1.963 1.00 84.56 131 THR A N 1
ATOM 997 C CA . THR A 1 131 ? 6.402 6.676 2.069 1.00 84.56 131 THR A CA 1
ATOM 998 C C . THR A 1 131 ? 6.188 8.183 2.034 1.00 84.56 131 THR A C 1
ATOM 1000 O O . THR A 1 131 ? 6.710 8.901 2.882 1.00 84.56 131 THR A O 1
ATOM 1003 N N . ALA A 1 132 ? 5.427 8.651 1.051 1.00 86.25 132 ALA A N 1
ATOM 1004 C CA . ALA A 1 132 ? 5.095 10.057 0.888 1.00 86.25 132 ALA A CA 1
ATOM 1005 C C . ALA A 1 132 ? 3.742 10.389 1.518 1.00 86.25 132 ALA A C 1
ATOM 1007 O O . ALA A 1 132 ? 3.601 11.392 2.210 1.00 86.25 132 ALA A O 1
ATOM 1008 N N . GLN A 1 133 ? 2.753 9.519 1.310 1.00 87.94 133 GLN A N 1
ATOM 1009 C CA . GLN A 1 133 ? 1.393 9.759 1.769 1.00 87.94 133 GLN A CA 1
ATOM 1010 C C . GLN A 1 133 ? 0.675 8.448 2.086 1.00 87.94 133 GLN A C 1
ATOM 1012 O O . GLN A 1 133 ? 0.850 7.448 1.386 1.00 87.94 133 GLN A O 1
ATOM 1017 N N . VAL A 1 134 ? -0.149 8.462 3.130 1.00 87.38 134 VAL A N 1
ATOM 1018 C CA . VAL A 1 134 ? -1.017 7.348 3.521 1.00 87.38 134 VAL A CA 1
ATOM 1019 C C . VAL A 1 134 ? -2.435 7.873 3.703 1.00 87.38 134 VAL A C 1
ATOM 1021 O O . VAL A 1 134 ? -2.698 8.708 4.571 1.00 87.38 134 VAL A O 1
ATOM 1024 N N . GLU A 1 135 ? -3.352 7.367 2.885 1.00 89.12 135 GLU A N 1
ATOM 1025 C CA . GLU A 1 135 ? -4.785 7.648 2.970 1.00 89.12 135 GLU A CA 1
ATOM 1026 C C . GLU A 1 135 ? -5.531 6.392 3.435 1.00 89.12 135 GLU A C 1
ATOM 1028 O O . GLU A 1 135 ? -5.232 5.287 2.987 1.00 89.12 135 GLU A O 1
ATOM 1033 N N . LEU A 1 136 ? -6.527 6.559 4.301 1.00 87.56 136 LEU A N 1
ATOM 1034 C CA . LEU A 1 136 ? -7.421 5.500 4.755 1.00 87.56 136 LEU A CA 1
ATOM 1035 C C . LEU A 1 136 ? -8.837 5.750 4.238 1.00 87.56 136 LEU A C 1
ATOM 1037 O O . LEU A 1 136 ? -9.435 6.796 4.487 1.00 87.56 136 LEU A O 1
ATOM 1041 N N . GLU A 1 137 ? -9.369 4.767 3.526 1.00 89.50 137 GLU A N 1
ATOM 1042 C CA . GLU A 1 137 ? -10.736 4.697 3.022 1.00 89.50 137 GLU A CA 1
ATOM 1043 C C . GLU A 1 137 ? -11.472 3.609 3.809 1.00 89.50 137 GLU A C 1
ATOM 1045 O O . GLU A 1 137 ? -11.101 2.438 3.755 1.00 89.50 137 GLU A O 1
ATOM 1050 N N . LEU A 1 138 ? -12.510 3.988 4.545 1.00 87.94 138 LEU A N 1
ATOM 1051 C CA . LEU A 1 138 ? -13.280 3.065 5.378 1.00 87.94 138 LEU A CA 1
ATOM 1052 C C . LEU A 1 138 ? -14.453 2.482 4.599 1.00 87.94 138 LEU A C 1
ATOM 1054 O O . LEU A 1 138 ? -15.026 3.137 3.726 1.00 87.94 138 LEU A O 1
ATOM 1058 N N . GLU A 1 139 ? -14.850 1.261 4.930 1.00 86.25 139 GLU A N 1
ATOM 1059 C CA . GLU A 1 139 ? -15.992 0.616 4.299 1.00 86.25 139 GLU A CA 1
ATOM 1060 C C . GLU A 1 139 ? -17.313 1.248 4.742 1.00 86.25 139 GLU A C 1
ATOM 1062 O O . GLU A 1 139 ? -18.187 1.468 3.897 1.00 86.25 139 GLU A O 1
ATOM 1067 N N . SER A 1 140 ? -17.427 1.619 6.021 1.00 82.62 140 SER A N 1
ATOM 1068 C CA . SER A 1 140 ? -18.586 2.346 6.551 1.00 82.62 140 SER A CA 1
ATOM 1069 C C . SER A 1 140 ? -18.820 3.692 5.855 1.00 82.62 140 SER A C 1
ATOM 1071 O O . SER A 1 140 ? -19.964 4.130 5.719 1.00 82.62 140 SER A O 1
ATOM 1073 N N . ASN A 1 141 ? -17.755 4.338 5.370 1.00 79.00 141 ASN A N 1
ATOM 1074 C CA . ASN A 1 141 ? -17.833 5.632 4.707 1.00 79.00 141 ASN A CA 1
ATOM 1075 C C . ASN A 1 141 ? -16.858 5.745 3.526 1.00 79.00 141 ASN A C 1
ATOM 1077 O O . ASN A 1 141 ? -15.878 6.489 3.559 1.00 79.00 141 ASN A O 1
ATOM 1081 N N . ARG A 1 142 ? -17.190 5.052 2.431 1.00 76.00 142 ARG A N 1
ATOM 1082 C CA . ARG A 1 142 ? -16.389 5.027 1.190 1.00 76.00 142 ARG A CA 1
ATOM 1083 C C . ARG A 1 142 ? -16.226 6.391 0.504 1.00 76.00 142 ARG A C 1
ATOM 1085 O O . ARG A 1 142 ? -15.443 6.510 -0.435 1.00 76.00 142 ARG A O 1
ATOM 1092 N N . GLN A 1 143 ? -16.980 7.409 0.924 1.00 72.06 143 GLN A N 1
ATOM 1093 C CA . GLN A 1 143 ? -16.873 8.777 0.405 1.00 72.06 143 GLN A CA 1
ATOM 1094 C C . GLN A 1 143 ? -15.845 9.621 1.169 1.00 72.06 143 GLN A C 1
ATOM 1096 O O . GLN A 1 143 ? -15.394 10.641 0.647 1.00 72.06 143 GLN A O 1
ATOM 1101 N N . CYS A 1 144 ? -15.438 9.199 2.368 1.00 72.56 144 CYS A N 1
ATOM 1102 C CA . CYS A 1 144 ? -14.465 9.911 3.184 1.00 72.56 144 CYS A CA 1
ATOM 1103 C C . CYS A 1 144 ? -13.123 9.179 3.192 1.00 72.56 144 CYS A C 1
ATOM 1105 O O . CYS A 1 144 ? -13.006 8.051 3.667 1.00 72.56 144 CYS A O 1
ATOM 1107 N N . ARG A 1 145 ? -12.094 9.866 2.692 1.00 82.81 145 ARG A N 1
ATOM 1108 C CA . ARG A 1 145 ? -10.697 9.447 2.811 1.00 82.81 145 ARG A CA 1
ATOM 1109 C C . ARG A 1 145 ? -10.030 10.284 3.884 1.00 82.81 145 ARG A C 1
ATOM 1111 O O . ARG A 1 145 ? -10.029 11.510 3.795 1.00 82.81 145 ARG A O 1
ATOM 1118 N N . VAL A 1 146 ? -9.478 9.623 4.888 1.00 83.50 146 VAL A N 1
ATOM 1119 C CA . VAL A 1 146 ? -8.731 10.274 5.962 1.00 83.50 146 VAL A CA 1
ATOM 1120 C C . VAL A 1 146 ? -7.252 10.194 5.615 1.00 83.50 146 VAL A C 1
ATOM 1122 O O . VAL A 1 146 ? -6.718 9.104 5.433 1.00 83.50 146 VAL A O 1
ATOM 1125 N N . VAL A 1 147 ? -6.586 11.339 5.506 1.00 85.69 147 VAL A N 1
ATOM 1126 C CA . VAL A 1 147 ? -5.127 11.381 5.350 1.00 85.69 147 VAL A CA 1
ATOM 1127 C C . VAL A 1 147 ? -4.516 11.153 6.728 1.00 85.69 147 VAL A C 1
ATOM 1129 O O . VAL A 1 147 ? -4.718 11.962 7.629 1.00 85.69 147 VAL A O 1
ATOM 1132 N N . ILE A 1 148 ? -3.817 10.033 6.900 1.00 84.00 148 ILE A N 1
ATOM 1133 C CA . ILE A 1 148 ? -3.174 9.658 8.170 1.00 84.00 148 ILE A CA 1
ATOM 1134 C C . ILE A 1 148 ? -1.749 10.205 8.222 1.00 84.00 148 ILE A C 1
ATOM 1136 O O . ILE A 1 148 ? -1.247 10.572 9.280 1.00 84.00 148 ILE A O 1
ATOM 1140 N N . TYR A 1 149 ? -1.093 10.263 7.066 1.00 84.56 149 TYR A N 1
ATOM 1141 C CA . TYR A 1 149 ? 0.270 10.749 6.945 1.00 84.56 149 TYR A CA 1
ATOM 1142 C C . TYR A 1 149 ? 0.467 11.430 5.599 1.00 84.56 149 TYR A C 1
ATOM 1144 O O . TYR A 1 149 ? 0.045 10.902 4.569 1.00 84.56 149 TYR A O 1
ATOM 1152 N N . ASP A 1 150 ? 1.129 12.581 5.615 1.00 87.00 150 ASP A N 1
ATOM 1153 C CA . ASP A 1 150 ? 1.529 13.310 4.418 1.00 87.00 150 ASP A CA 1
ATOM 1154 C C . ASP A 1 150 ? 2.815 14.086 4.704 1.00 87.00 150 ASP A C 1
ATOM 1156 O O . ASP A 1 150 ? 2.863 14.902 5.627 1.00 87.00 150 ASP A O 1
ATOM 1160 N N . ASN A 1 151 ? 3.863 13.824 3.926 1.00 84.56 151 ASN A N 1
ATOM 1161 C CA . ASN A 1 151 ? 5.120 14.563 4.008 1.00 84.56 151 ASN A CA 1
ATOM 116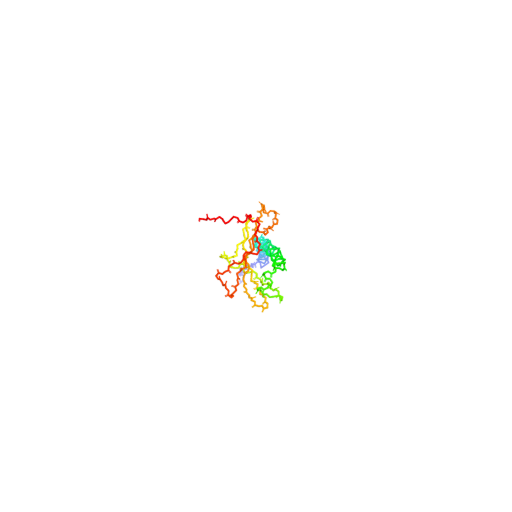2 C C . ASN A 1 151 ? 5.209 15.721 2.996 1.00 84.56 151 ASN A C 1
ATOM 1164 O O . ASN A 1 151 ? 6.246 16.378 2.910 1.00 84.56 151 ASN A O 1
ATOM 1168 N N . GLY A 1 152 ? 4.153 15.966 2.213 1.00 81.50 152 GLY A N 1
ATOM 1169 C CA . GLY A 1 152 ? 4.072 17.037 1.220 1.00 81.50 152 GLY A CA 1
ATOM 1170 C C . GLY A 1 152 ? 4.890 16.797 -0.052 1.00 81.50 152 GLY A C 1
ATOM 1171 O O . GLY A 1 152 ? 4.819 17.601 -0.981 1.00 81.50 152 GLY A O 1
ATOM 1172 N N . LEU A 1 153 ? 5.647 15.697 -0.137 1.00 81.62 153 LEU A N 1
ATOM 1173 C CA . LEU A 1 153 ? 6.422 15.343 -1.330 1.00 81.62 153 LEU A CA 1
ATOM 1174 C C . LEU A 1 153 ? 5.551 14.688 -2.406 1.00 81.62 153 LEU A C 1
ATOM 1176 O O . LEU A 1 153 ? 5.935 14.644 -3.578 1.00 81.62 153 LEU A O 1
ATOM 1180 N N . TRP A 1 154 ? 4.366 14.198 -2.029 1.00 79.94 154 TRP A N 1
ATOM 1181 C CA . TRP A 1 154 ? 3.393 13.690 -2.982 1.00 79.94 154 TRP A CA 1
ATOM 1182 C C . TRP A 1 154 ? 2.691 14.843 -3.706 1.00 79.94 154 TRP A C 1
ATOM 1184 O O . TRP A 1 154 ? 1.623 15.317 -3.319 1.00 79.94 154 TRP A O 1
ATOM 1194 N N . THR A 1 155 ? 3.285 15.290 -4.808 1.00 69.56 155 THR A N 1
ATOM 1195 C CA . THR A 1 155 ? 2.599 16.181 -5.739 1.00 69.56 155 THR A CA 1
ATOM 1196 C C . THR A 1 155 ? 1.694 15.332 -6.621 1.00 69.56 155 THR A C 1
ATOM 1198 O O . THR A 1 155 ? 2.161 14.575 -7.471 1.00 69.56 155 THR A O 1
ATOM 1201 N N . LYS A 1 156 ? 0.370 15.443 -6.436 1.00 55.72 156 LYS A N 1
ATOM 1202 C CA . LYS A 1 156 ? -0.563 15.017 -7.484 1.00 55.72 156 L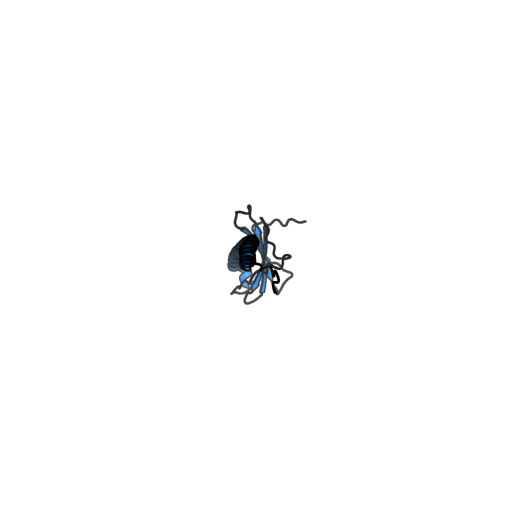YS A CA 1
ATOM 1203 C C . LYS A 1 156 ? -0.148 15.788 -8.730 1.00 55.72 156 LYS A C 1
ATOM 1205 O O . LYS A 1 156 ? -0.352 16.998 -8.779 1.00 55.72 156 LYS A O 1
ATOM 1210 N N . SER A 1 157 ? 0.437 15.120 -9.722 1.00 46.81 157 SER A N 1
ATOM 1211 C CA . SER A 1 157 ? 0.454 15.662 -11.073 1.00 46.81 157 SER A CA 1
ATOM 1212 C C . SER A 1 157 ? -1.008 15.743 -11.495 1.00 46.81 157 SER A C 1
ATOM 1214 O O . SER A 1 157 ? -1.582 14.767 -11.972 1.00 46.81 157 SER A O 1
ATOM 1216 N N . SER A 1 158 ? -1.639 16.873 -11.186 1.00 37.12 158 SER A N 1
ATOM 1217 C CA . SER A 1 158 ? -2.899 17.295 -11.761 1.00 37.12 158 SER A CA 1
ATOM 1218 C C . SER A 1 158 ? -2.671 17.363 -13.263 1.00 37.12 158 SER A C 1
ATOM 1220 O O . SER A 1 158 ? -2.044 18.299 -13.758 1.00 37.12 158 SER A O 1
ATOM 1222 N N . SER A 1 159 ? -3.074 16.294 -13.944 1.00 33.78 159 SER A N 1
ATOM 1223 C CA . SER A 1 159 ? -3.391 16.304 -15.367 1.00 33.78 159 SER A CA 1
ATOM 1224 C C . SER A 1 159 ? -4.411 17.390 -15.670 1.00 33.78 159 SER A C 1
ATOM 1226 O O . SER A 1 159 ? -5.379 17.470 -14.874 1.00 33.78 159 SER A O 1
#

Sequence (159 aa):
MSGGGVLSRINTSTLLQIAGGTLLVGSTCIYLAQKSVQRRVRALPHYRQVLIKRIIHSNTSKALEIVAEHEQAKSVLGPPIVIGSVDLADRRRNYVGDLISELRIPVCGQVDSGFMDVRAIRSSTKDDFETAQVELELESNRQCRVVIYDNGLWTKSSS

Radius of gyration: 31.66 Å; chains: 1; bounding box: 45×94×82 Å

pLDDT: mean 70.51, std 15.49, range [33.03, 89.5]

Organism: Anisakis simplex (NCBI:txid6269)

Secondary structure (DSSP, 8-state):
-----------HHHHHHHHHHHHHHHHHHHHHHHHHHHHHHHTSSHHHHHHHHHHHHHHHHHHHHHHHH-HHHHHHH-SSPEE----TT-TTT-EE-SSEEEEEEEEE-SS-EEEEEEEEE-SSTTSPPEEEEEEEEESTTTT-EEEEEE-S-------

InterPro domains:
  IPR014807 Cytochrome c oxidase assembly factor 1 [PF08695] (60-143)

Foldseek 3Di:
DDDDDPDDDDPPVVVVVVVVVCVVVVVVVVVVVVVVVVVVVVPPVVVVVVLVVVLQVVQVVVLCVLLVPQPVSCVQQPPPKDKDDWDPVPCVQFDDDQFKTWTWIWIHHPHWTWTKTWIWGDPGSPDHTDTAWIWTQTPVHNPDIDTSDHPPPDDPPPD